Protein AF-A0A4S2RFU0-F1 (afdb_monomer_lite)

Sequence (76 aa):
MAPKKSPHPDSVAAAQQRLAAAKTRRDETKTQADCDFWNEVAAAIDGGELLQAQACEAIGYGREYVRRQLLEHKTD

pLDDT: mean 88.52, std 12.62, range [37.94, 97.06]

Radius of gyration: 21.13 Å; chains: 1; bounding box: 55×33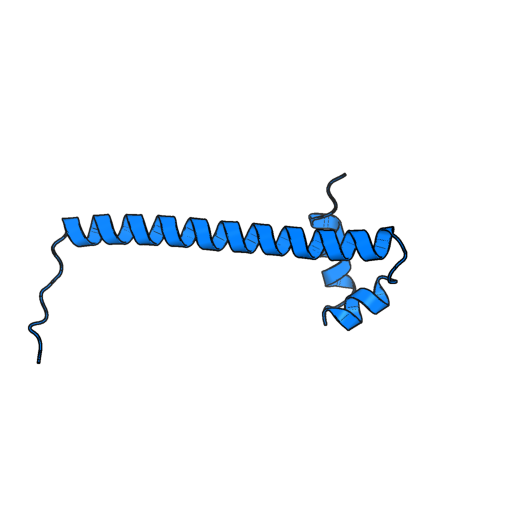×44 Å

Structure (mmCIF, N/CA/C/O backbone):
data_AF-A0A4S2RFU0-F1
#
_entry.id   AF-A0A4S2RFU0-F1
#
loop_
_atom_site.group_PDB
_atom_site.id
_atom_site.type_symbol
_atom_site.label_atom_id
_atom_site.label_alt_id
_atom_site.label_comp_id
_atom_site.label_asym_id
_atom_site.label_entity_id
_atom_site.label_seq_id
_atom_site.pdbx_PDB_ins_code
_atom_site.Cartn_x
_atom_site.Cartn_y
_atom_site.Cartn_z
_atom_site.occupancy
_atom_site.B_iso_or_equiv
_atom_site.auth_seq_id
_atom_site.auth_comp_id
_atom_site.auth_asym_id
_atom_site.auth_atom_id
_atom_site.pdbx_PDB_model_num
ATOM 1 N N . MET A 1 1 ? 37.589 -25.066 -12.301 1.00 37.94 1 MET A N 1
ATOM 2 C CA . MET A 1 1 ? 37.529 -23.590 -12.401 1.00 37.94 1 MET A CA 1
ATOM 3 C C . MET A 1 1 ? 36.988 -23.255 -13.785 1.00 37.94 1 MET A C 1
ATOM 5 O O . MET A 1 1 ? 37.667 -23.550 -14.757 1.00 37.94 1 MET A O 1
ATOM 9 N N . ALA A 1 2 ? 35.743 -22.786 -13.910 1.00 53.94 2 ALA A N 1
ATOM 10 C CA . ALA A 1 2 ? 35.195 -22.437 -15.225 1.00 53.94 2 ALA A CA 1
ATOM 11 C C . ALA A 1 2 ? 35.904 -21.178 -15.764 1.00 53.94 2 ALA A C 1
ATOM 13 O O . ALA A 1 2 ? 36.179 -20.273 -14.970 1.00 53.94 2 ALA A O 1
ATOM 14 N N . PRO A 1 3 ? 36.221 -21.091 -17.070 1.00 54.81 3 PRO A N 1
ATOM 15 C CA . PRO A 1 3 ? 36.838 -19.893 -17.622 1.00 54.81 3 PRO A CA 1
ATOM 16 C C . PRO A 1 3 ? 35.880 -18.711 -17.448 1.00 54.81 3 PRO A C 1
ATOM 18 O O . PRO A 1 3 ? 34.728 -18.766 -17.884 1.00 54.81 3 PRO A O 1
ATOM 21 N N . LYS A 1 4 ? 36.361 -17.642 -16.802 1.00 62.56 4 LYS A N 1
ATOM 22 C CA . LYS A 1 4 ? 35.678 -16.346 -16.689 1.00 62.56 4 LYS A CA 1
ATOM 23 C C . LYS A 1 4 ? 35.569 -15.755 -18.102 1.00 62.56 4 LYS A C 1
ATOM 25 O O . LYS A 1 4 ? 36.443 -15.022 -18.548 1.00 62.56 4 LYS A O 1
ATOM 30 N N . LYS A 1 5 ? 34.539 -16.146 -18.853 1.00 67.12 5 LYS A N 1
ATOM 31 C CA . LYS A 1 5 ? 34.222 -15.525 -20.141 1.00 67.12 5 LYS A CA 1
ATOM 32 C C . LYS A 1 5 ? 33.642 -14.147 -19.852 1.00 67.12 5 LYS A C 1
ATOM 34 O O . LYS A 1 5 ? 32.584 -14.046 -19.233 1.00 67.12 5 LYS A O 1
ATOM 39 N N . SER A 1 6 ? 34.342 -13.102 -20.284 1.00 69.56 6 SER A N 1
ATOM 40 C CA . SER A 1 6 ? 33.778 -11.755 -20.319 1.00 69.56 6 SER A CA 1
ATOM 41 C C . SER A 1 6 ? 32.529 -11.780 -21.207 1.00 69.56 6 SER A C 1
ATOM 43 O O . SER A 1 6 ? 32.586 -12.331 -22.310 1.00 69.56 6 SER A O 1
ATOM 45 N N . PRO A 1 7 ? 31.386 -11.269 -20.731 1.00 74.44 7 PRO A N 1
ATOM 46 C CA . PRO A 1 7 ? 30.149 -11.332 -21.489 1.00 74.44 7 PRO A CA 1
ATOM 47 C C . PRO A 1 7 ? 30.241 -10.432 -22.728 1.00 74.44 7 PRO A C 1
ATOM 49 O O . PRO A 1 7 ? 30.801 -9.339 -22.674 1.00 74.44 7 PRO A O 1
ATOM 52 N N . HIS A 1 8 ? 29.693 -10.906 -23.848 1.00 76.88 8 HIS A N 1
ATOM 53 C CA . HIS A 1 8 ? 29.612 -10.121 -25.079 1.00 76.88 8 HIS A CA 1
ATOM 54 C C . HIS A 1 8 ? 28.743 -8.872 -24.841 1.00 76.88 8 HIS A C 1
ATOM 56 O O . HIS A 1 8 ? 27.679 -9.017 -24.229 1.00 76.88 8 HIS A O 1
ATOM 62 N N . PRO A 1 9 ? 29.139 -7.674 -25.310 1.00 78.44 9 PRO A N 1
ATOM 63 C CA . PRO A 1 9 ? 28.426 -6.424 -25.029 1.00 78.44 9 PRO A CA 1
ATOM 64 C C . PRO A 1 9 ? 26.938 -6.469 -25.414 1.00 78.44 9 PRO A C 1
ATOM 66 O O . PRO A 1 9 ? 26.099 -6.095 -24.598 1.00 78.44 9 PRO A O 1
ATOM 69 N N . ASP A 1 10 ? 26.582 -7.029 -26.575 1.00 75.50 10 ASP A N 1
ATOM 70 C CA . ASP A 1 10 ? 25.175 -7.229 -26.972 1.00 75.50 10 ASP A CA 1
ATOM 71 C C . ASP A 1 10 ? 24.387 -8.127 -26.008 1.00 75.50 10 ASP A C 1
ATOM 73 O O . ASP A 1 10 ? 23.243 -7.832 -25.657 1.00 75.50 10 ASP A O 1
ATOM 77 N N . SER A 1 11 ? 25.008 -9.199 -25.508 1.00 83.00 11 SER A N 1
ATOM 78 C CA . SER A 1 11 ? 24.384 -10.083 -24.518 1.00 83.00 11 SER A CA 1
ATOM 79 C C . SER A 1 11 ? 24.187 -9.379 -23.174 1.00 83.00 11 SER A C 1
ATOM 81 O O . SER A 1 11 ? 23.203 -9.651 -22.484 1.00 83.00 11 SER A O 1
ATOM 83 N N . VAL A 1 12 ? 25.093 -8.464 -22.805 1.00 89.19 12 VAL A N 1
ATOM 84 C CA . VAL A 1 12 ? 24.960 -7.628 -21.602 1.00 89.19 12 VAL A CA 1
ATOM 85 C C . VAL A 1 12 ? 23.809 -6.642 -21.763 1.00 89.19 12 VAL A C 1
ATOM 87 O O . VAL A 1 12 ? 22.949 -6.595 -20.887 1.00 89.19 12 VAL A O 1
ATOM 90 N N . ALA A 1 13 ? 23.743 -5.911 -22.878 1.00 89.06 13 ALA A N 1
ATOM 91 C CA . ALA A 1 13 ? 22.681 -4.938 -23.131 1.00 89.06 13 ALA A CA 1
ATOM 92 C C . ALA A 1 13 ? 21.292 -5.602 -23.131 1.00 89.06 13 ALA A C 1
ATOM 94 O O . ALA A 1 13 ? 20.388 -5.166 -22.413 1.00 89.06 13 ALA A O 1
ATOM 95 N N . ALA A 1 14 ? 21.142 -6.730 -23.832 1.00 90.38 14 ALA A N 1
ATOM 96 C CA . ALA A 1 14 ? 19.894 -7.492 -23.851 1.00 90.38 14 ALA A CA 1
ATOM 97 C C . ALA A 1 14 ? 19.531 -8.082 -22.474 1.00 90.38 14 ALA A C 1
ATOM 99 O O . ALA A 1 14 ? 18.354 -8.230 -22.137 1.00 90.38 14 ALA A O 1
ATOM 100 N N . ALA A 1 15 ? 20.516 -8.462 -21.652 1.00 91.94 15 ALA A N 1
ATOM 101 C CA . ALA A 1 15 ? 20.264 -8.896 -20.277 1.00 91.94 15 ALA A CA 1
ATOM 102 C C . ALA A 1 15 ? 19.823 -7.728 -19.384 1.00 91.94 15 ALA A C 1
ATOM 104 O O . ALA A 1 15 ? 18.854 -7.869 -18.644 1.00 91.94 15 ALA A O 1
ATOM 105 N N . GLN A 1 16 ? 20.474 -6.569 -19.489 1.00 94.69 16 GLN A N 1
ATOM 106 C CA . GLN A 1 16 ? 20.122 -5.368 -18.731 1.00 94.69 16 GLN A CA 1
ATOM 107 C C . GLN A 1 16 ? 18.701 -4.893 -19.038 1.00 94.69 16 GLN A C 1
ATOM 109 O O . GLN A 1 16 ? 17.950 -4.620 -18.107 1.00 94.69 16 GLN A O 1
ATOM 114 N N . GLN A 1 17 ? 18.294 -4.872 -20.310 1.00 94.88 17 GLN A N 1
ATOM 115 C CA . GLN A 1 17 ? 16.926 -4.509 -20.699 1.00 94.88 17 GLN A CA 1
ATOM 116 C C . GLN A 1 17 ? 15.882 -5.458 -20.096 1.00 94.88 17 GLN A C 1
ATOM 118 O O . GLN A 1 17 ? 14.885 -5.008 -19.531 1.00 94.88 17 GLN A O 1
ATOM 123 N N . ARG A 1 18 ? 16.130 -6.775 -20.146 1.00 94.69 18 ARG A N 1
ATOM 124 C CA . ARG A 1 18 ? 15.238 -7.773 -19.531 1.00 94.69 18 ARG A CA 1
ATOM 125 C C . ARG A 1 18 ? 15.151 -7.613 -18.016 1.00 94.69 18 ARG A C 1
ATOM 127 O O . ARG A 1 18 ? 14.063 -7.712 -17.458 1.00 94.69 18 ARG A O 1
ATOM 134 N N . LEU A 1 19 ? 16.278 -7.354 -17.353 1.00 95.88 19 LEU A N 1
ATOM 135 C CA . LEU A 1 19 ? 16.314 -7.128 -15.907 1.00 95.88 19 LEU A CA 1
ATOM 136 C C . LEU A 1 19 ? 15.618 -5.821 -15.513 1.00 95.88 19 LEU A C 1
ATOM 138 O O . LEU A 1 19 ? 14.911 -5.803 -14.510 1.00 95.88 19 LEU A O 1
ATOM 142 N N . ALA A 1 20 ? 15.765 -4.757 -16.305 1.00 96.62 20 ALA A N 1
ATOM 143 C CA . ALA A 1 20 ? 15.057 -3.500 -16.092 1.00 96.62 20 ALA A CA 1
ATOM 144 C C . ALA A 1 20 ? 13.538 -3.702 -16.194 1.00 96.62 20 ALA A C 1
ATOM 146 O O . ALA A 1 20 ? 12.822 -3.347 -15.265 1.00 96.62 20 ALA A O 1
ATOM 147 N N . ALA A 1 21 ? 13.057 -4.374 -17.245 1.00 95.06 21 ALA A N 1
ATOM 148 C CA . ALA A 1 21 ? 11.636 -4.691 -17.399 1.00 95.06 21 ALA A CA 1
ATOM 149 C C . ALA A 1 21 ? 11.105 -5.584 -16.262 1.00 95.06 21 ALA A C 1
ATOM 151 O O . ALA A 1 21 ? 10.024 -5.341 -15.728 1.00 95.06 21 ALA A O 1
ATOM 152 N N . ALA A 1 22 ? 11.876 -6.596 -15.846 1.00 94.94 22 ALA A N 1
ATOM 153 C CA . ALA A 1 22 ? 11.514 -7.447 -14.713 1.00 94.94 22 ALA A CA 1
ATOM 154 C C . ALA A 1 22 ? 11.441 -6.659 -13.395 1.00 94.94 22 ALA A C 1
ATOM 156 O O . ALA A 1 22 ? 10.558 -6.914 -12.575 1.00 94.94 22 ALA A O 1
ATOM 157 N N . LYS A 1 23 ? 12.344 -5.691 -13.195 1.00 96.00 23 LYS A N 1
ATOM 158 C CA . LYS A 1 23 ? 12.314 -4.790 -12.043 1.00 96.00 23 LYS A CA 1
ATOM 159 C C . LYS A 1 23 ? 11.078 -3.896 -12.073 1.00 96.00 23 LYS A C 1
ATOM 161 O O . LYS A 1 23 ? 10.373 -3.871 -11.072 1.00 96.00 23 LYS A O 1
ATOM 166 N N . THR A 1 24 ? 10.795 -3.239 -13.198 1.00 97.06 24 THR A N 1
ATOM 167 C CA . THR A 1 24 ? 9.594 -2.407 -13.364 1.00 97.06 24 THR A CA 1
ATOM 168 C C . THR A 1 24 ? 8.343 -3.198 -13.013 1.00 97.06 24 THR A C 1
ATOM 170 O O . THR A 1 24 ? 7.616 -2.798 -12.114 1.00 97.06 24 THR A O 1
ATOM 173 N N . ARG A 1 25 ? 8.183 -4.397 -13.585 1.00 94.94 25 ARG A N 1
ATOM 174 C CA . ARG A 1 25 ? 7.040 -5.264 -13.283 1.00 94.94 25 ARG A CA 1
ATOM 175 C C . ARG A 1 25 ? 6.932 -5.614 -11.802 1.00 94.94 25 ARG A C 1
ATOM 177 O O . ARG A 1 25 ? 5.844 -5.597 -11.240 1.00 94.94 25 ARG A O 1
ATOM 184 N N . ARG A 1 26 ? 8.054 -5.957 -11.160 1.00 95.00 26 ARG A N 1
ATOM 185 C CA . ARG A 1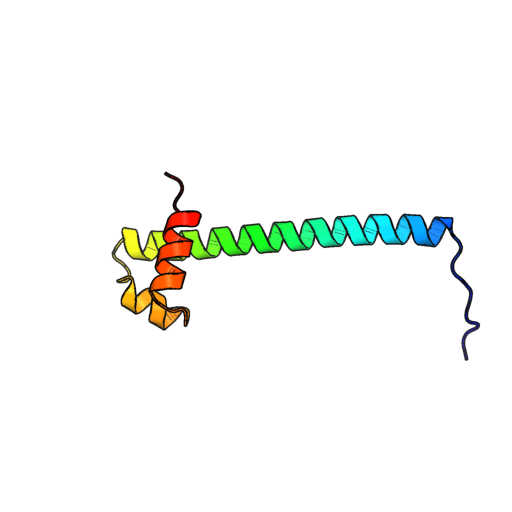 26 ? 8.079 -6.254 -9.722 1.00 95.00 26 ARG A CA 1
ATOM 186 C C . ARG A 1 26 ? 7.643 -5.041 -8.907 1.00 95.00 26 ARG A C 1
ATOM 188 O O . ARG A 1 26 ? 6.882 -5.208 -7.961 1.00 95.00 26 ARG A O 1
ATOM 195 N N . ASP A 1 27 ? 8.164 -3.865 -9.230 1.00 96.31 27 ASP A N 1
ATOM 196 C CA . ASP A 1 27 ? 7.850 -2.635 -8.510 1.00 96.31 27 ASP A CA 1
ATOM 197 C C . ASP A 1 27 ? 6.369 -2.259 -8.712 1.00 96.31 27 ASP A C 1
ATOM 199 O O . ASP A 1 27 ? 5.692 -1.995 -7.726 1.00 96.31 27 ASP A O 1
ATOM 203 N N . GLU A 1 28 ? 5.823 -2.391 -9.927 1.00 93.31 28 GLU A N 1
ATOM 204 C CA . GLU A 1 28 ? 4.387 -2.222 -10.210 1.00 93.31 28 GLU A CA 1
ATOM 205 C C . GLU A 1 28 ? 3.518 -3.203 -9.413 1.00 93.31 28 GLU A C 1
ATOM 207 O O . GLU A 1 28 ? 2.555 -2.796 -8.773 1.00 93.31 28 GLU A O 1
ATOM 212 N N . THR A 1 29 ? 3.867 -4.495 -9.393 1.00 95.06 29 THR A N 1
ATOM 213 C CA . THR A 1 29 ? 3.129 -5.499 -8.606 1.00 95.06 29 THR A CA 1
ATOM 214 C C . THR A 1 29 ? 3.182 -5.201 -7.111 1.00 95.06 29 THR A C 1
ATOM 216 O O . THR A 1 29 ? 2.194 -5.406 -6.414 1.00 95.06 29 THR A O 1
ATOM 219 N N . LYS A 1 30 ? 4.316 -4.705 -6.604 1.00 94.31 30 LYS A N 1
ATOM 220 C CA . LYS A 1 30 ? 4.421 -4.281 -5.205 1.00 94.31 30 LYS A CA 1
ATOM 221 C C . LYS A 1 30 ? 3.521 -3.087 -4.915 1.00 94.31 30 LYS A C 1
ATOM 223 O O . LYS A 1 30 ? 2.853 -3.104 -3.894 1.00 94.31 30 LYS A O 1
ATOM 228 N N . THR A 1 31 ? 3.508 -2.085 -5.791 1.00 92.00 31 THR A N 1
ATOM 229 C CA . THR A 1 31 ? 2.626 -0.921 -5.648 1.00 92.00 31 THR A CA 1
ATOM 230 C C . THR A 1 31 ? 1.160 -1.333 -5.693 1.00 92.00 31 THR A C 1
ATOM 232 O O . THR A 1 31 ? 0.393 -0.886 -4.853 1.00 92.00 31 THR A O 1
ATOM 235 N N . GLN A 1 32 ? 0.775 -2.225 -6.609 1.00 93.00 32 GLN A N 1
ATOM 236 C CA . GLN A 1 32 ? -0.597 -2.726 -6.676 1.00 93.00 32 GLN A CA 1
ATOM 237 C C . GLN A 1 32 ? -0.988 -3.462 -5.391 1.00 93.00 32 GLN A C 1
ATOM 239 O O . GLN A 1 32 ? -2.019 -3.152 -4.812 1.00 93.00 32 GLN A O 1
ATOM 244 N N . ALA A 1 33 ? -0.137 -4.372 -4.910 1.00 94.56 33 ALA A N 1
ATOM 245 C CA . ALA A 1 33 ? -0.394 -5.101 -3.672 1.00 94.56 33 ALA A CA 1
ATOM 246 C C . ALA A 1 33 ? -0.489 -4.172 -2.448 1.00 94.56 33 ALA A C 1
ATOM 248 O O . ALA A 1 33 ? -1.279 -4.433 -1.547 1.00 94.56 33 ALA A O 1
ATOM 249 N N . ASP A 1 34 ? 0.300 -3.096 -2.417 1.00 93.44 34 ASP A N 1
ATOM 250 C CA . ASP A 1 34 ? 0.233 -2.073 -1.369 1.00 93.44 34 ASP A CA 1
ATOM 251 C C . ASP A 1 34 ? -1.097 -1.303 -1.427 1.00 93.44 34 ASP A C 1
ATOM 253 O O . ASP A 1 34 ? -1.779 -1.166 -0.414 1.00 93.44 34 ASP A O 1
ATOM 257 N N . CYS A 1 35 ? -1.532 -0.900 -2.625 1.00 92.56 35 CYS A N 1
ATOM 258 C CA . CYS A 1 35 ? -2.845 -0.288 -2.826 1.00 92.56 35 CYS A CA 1
ATOM 259 C C . CYS A 1 35 ? -3.994 -1.214 -2.412 1.00 92.56 35 CYS A C 1
ATOM 261 O O . CYS A 1 35 ? -4.900 -0.775 -1.708 1.00 92.56 35 CYS A O 1
ATOM 263 N N . ASP A 1 36 ? -3.958 -2.478 -2.836 1.00 94.56 36 ASP A N 1
ATOM 264 C CA . ASP A 1 36 ? -4.990 -3.466 -2.512 1.00 94.56 36 ASP A CA 1
ATOM 265 C C . ASP A 1 36 ? -5.079 -3.671 -0.996 1.00 94.56 36 ASP A C 1
ATOM 267 O O . ASP A 1 36 ? -6.167 -3.605 -0.427 1.00 94.56 36 ASP A O 1
ATOM 271 N N . PHE A 1 37 ? -3.930 -3.795 -0.326 1.00 95.56 37 PHE A N 1
ATOM 272 C CA . PHE A 1 37 ? -3.857 -3.895 1.128 1.00 95.56 37 PHE A CA 1
ATOM 273 C C . PHE A 1 37 ? -4.524 -2.701 1.828 1.00 95.56 37 PHE A C 1
ATOM 275 O O . PHE A 1 37 ? -5.365 -2.890 2.707 1.00 95.56 37 PHE A O 1
ATOM 282 N N . TRP A 1 38 ? -4.195 -1.464 1.443 1.00 95.12 38 TRP A N 1
ATOM 283 C CA . TRP A 1 38 ? -4.792 -0.285 2.079 1.00 95.12 38 TRP A CA 1
ATOM 284 C C . TRP A 1 38 ? -6.278 -0.120 1.768 1.00 95.12 38 TRP A C 1
ATOM 286 O O . TRP A 1 38 ? -7.021 0.356 2.629 1.00 95.12 38 TRP A O 1
ATOM 296 N N . ASN A 1 39 ? -6.727 -0.558 0.591 1.00 94.25 39 ASN A N 1
ATOM 297 C CA . ASN A 1 39 ? -8.144 -0.603 0.247 1.00 94.25 39 ASN A CA 1
ATOM 298 C C . ASN A 1 39 ? -8.911 -1.595 1.129 1.00 94.25 39 ASN A C 1
ATOM 300 O O . ASN A 1 39 ? -9.994 -1.261 1.603 1.00 94.25 39 ASN A O 1
ATOM 304 N N . GLU A 1 40 ? -8.349 -2.774 1.413 1.00 95.44 40 GLU A N 1
ATOM 305 C CA . GLU A 1 40 ? -8.953 -3.730 2.351 1.00 95.44 40 GLU A CA 1
ATOM 306 C C . GLU A 1 40 ? -9.028 -3.158 3.774 1.00 95.44 40 GLU A C 1
ATOM 308 O O . GLU A 1 40 ? -10.068 -3.249 4.428 1.00 95.44 40 GLU A O 1
ATOM 313 N N . VAL A 1 41 ? -7.962 -2.495 4.242 1.00 94.56 41 VAL A N 1
ATOM 314 C CA . VAL A 1 41 ? -7.964 -1.825 5.555 1.00 94.56 41 VAL A CA 1
ATOM 315 C C . VAL A 1 41 ? -9.026 -0.722 5.608 1.00 94.56 41 VAL A C 1
ATOM 317 O O . VAL A 1 41 ? -9.734 -0.601 6.609 1.00 94.56 41 VAL A O 1
ATOM 320 N N . ALA A 1 42 ? -9.158 0.079 4.547 1.00 94.06 42 ALA A N 1
ATOM 321 C CA . ALA A 1 42 ? -10.179 1.118 4.455 1.00 94.06 42 ALA A CA 1
ATOM 322 C C . ALA A 1 42 ? -11.589 0.516 4.479 1.00 94.06 42 ALA A C 1
ATOM 324 O O . ALA A 1 42 ? -12.412 0.940 5.288 1.00 94.06 42 ALA A O 1
ATOM 325 N N . ALA A 1 43 ? -11.835 -0.514 3.665 1.00 94.38 43 ALA A N 1
ATOM 326 C CA . ALA A 1 43 ? -13.121 -1.196 3.579 1.00 94.38 43 ALA A CA 1
ATOM 327 C C . ALA A 1 43 ? -13.547 -1.800 4.925 1.00 94.38 43 ALA A C 1
ATOM 329 O O . ALA A 1 43 ? -14.692 -1.613 5.329 1.00 94.38 43 ALA A O 1
ATOM 330 N N . ALA A 1 44 ? -12.628 -2.431 5.663 1.00 95.25 44 ALA A N 1
ATOM 331 C CA . ALA A 1 44 ? -12.918 -2.981 6.988 1.00 95.25 44 ALA A CA 1
ATOM 332 C C . ALA A 1 44 ? -13.294 -1.892 8.013 1.00 95.25 44 ALA A C 1
ATOM 334 O O . ALA A 1 44 ? -14.134 -2.112 8.890 1.00 95.25 44 ALA A O 1
ATOM 335 N N . ILE A 1 45 ? -12.690 -0.702 7.911 1.00 93.88 45 ILE A N 1
ATOM 336 C CA . ILE A 1 45 ? -13.008 0.434 8.787 1.00 93.88 45 ILE A CA 1
ATOM 337 C C . ILE A 1 45 ? -14.345 1.073 8.395 1.00 93.88 45 ILE A C 1
ATOM 339 O O . ILE A 1 45 ? -15.189 1.307 9.259 1.00 93.88 45 ILE A O 1
ATOM 343 N N . ASP A 1 46 ? -14.552 1.351 7.108 1.00 92.69 46 ASP A N 1
ATOM 344 C CA . ASP A 1 46 ? -15.769 1.992 6.598 1.00 92.69 46 ASP A CA 1
ATOM 345 C C . ASP A 1 46 ? -16.998 1.078 6.703 1.00 92.69 46 ASP A C 1
ATOM 347 O O . ASP A 1 46 ? -18.102 1.549 6.976 1.00 92.69 46 ASP A O 1
ATOM 351 N N . GLY A 1 47 ? -16.802 -0.235 6.555 1.00 93.31 47 GLY A N 1
ATOM 352 C CA . GLY A 1 47 ? -17.817 -1.263 6.787 1.00 93.31 47 GLY A CA 1
ATOM 353 C C . GLY A 1 47 ? -18.144 -1.488 8.266 1.00 93.31 47 GLY A C 1
ATOM 354 O O . GLY A 1 47 ? -19.103 -2.192 8.580 1.00 93.31 47 GLY A O 1
ATOM 355 N N . GLY A 1 48 ? -17.380 -0.885 9.183 1.00 93.50 48 GLY A N 1
ATOM 356 C CA . GLY A 1 48 ? -17.577 -1.018 10.625 1.00 93.50 48 GLY A CA 1
ATOM 357 C C . GLY A 1 48 ? -17.160 -2.376 11.198 1.00 93.50 48 GLY A C 1
ATOM 358 O O . GLY A 1 48 ? -17.534 -2.688 12.328 1.00 93.50 48 GLY A O 1
ATOM 359 N N . GLU A 1 49 ? -16.390 -3.177 10.455 1.00 94.69 49 GLU A N 1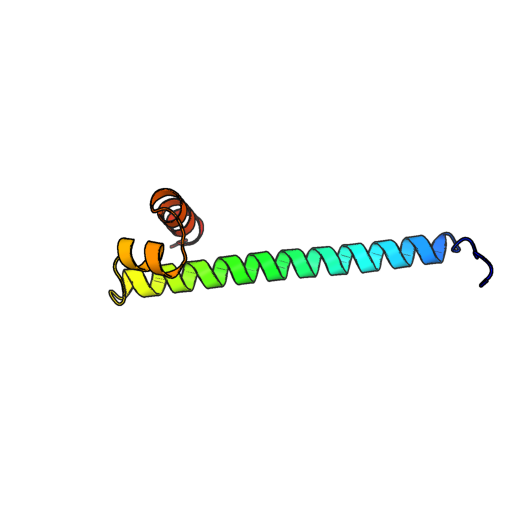
ATOM 360 C CA . GLU A 1 49 ? -15.851 -4.460 10.925 1.00 94.69 49 GLU A CA 1
ATOM 361 C C . GLU A 1 49 ? -14.770 -4.249 11.993 1.00 94.69 49 GLU A C 1
ATOM 363 O O . GLU A 1 49 ? -14.655 -5.033 12.937 1.00 94.69 49 GLU A O 1
ATOM 368 N N . LEU A 1 50 ? -13.994 -3.165 11.868 1.00 94.06 50 LEU A N 1
ATOM 369 C CA . LEU A 1 50 ? -12.933 -2.790 12.802 1.00 94.06 50 LEU A CA 1
ATOM 370 C C . LEU A 1 50 ? -12.889 -1.273 13.017 1.00 94.06 50 LEU A C 1
ATOM 372 O O . LEU A 1 50 ? -13.048 -0.480 12.094 1.00 94.06 50 LEU A O 1
ATOM 376 N N . LEU A 1 51 ? -12.565 -0.842 14.237 1.00 93.62 51 LEU A N 1
ATOM 377 C CA . LEU A 1 51 ? -12.150 0.539 14.483 1.00 93.62 51 LEU A CA 1
ATOM 378 C C . LEU A 1 51 ? -10.720 0.763 13.979 1.00 93.62 51 LEU A C 1
ATOM 380 O O . LEU A 1 51 ? -9.884 -0.138 14.024 1.00 93.62 51 LEU A O 1
ATOM 384 N N . GLN A 1 52 ? -10.382 2.008 13.628 1.00 91.75 52 GLN A N 1
ATOM 385 C CA . GLN A 1 52 ? -9.023 2.371 13.200 1.00 91.75 52 GLN A CA 1
ATOM 386 C C . GLN A 1 52 ? -7.944 1.913 14.199 1.00 91.75 52 GLN A C 1
ATOM 388 O O . GLN A 1 52 ? -6.874 1.484 13.783 1.00 91.75 52 GLN A O 1
ATOM 393 N N . ALA A 1 53 ? -8.212 1.988 15.508 1.00 93.50 53 ALA A N 1
ATOM 394 C CA . ALA A 1 53 ? -7.278 1.523 16.536 1.00 93.50 53 A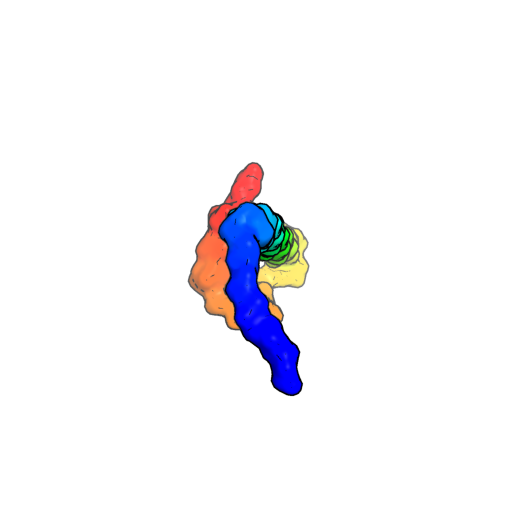LA A CA 1
ATOM 395 C C . ALA A 1 53 ? -7.012 0.011 16.434 1.00 93.50 53 ALA A C 1
ATOM 397 O O . ALA A 1 53 ? -5.858 -0.399 16.439 1.00 93.50 53 ALA A O 1
ATOM 398 N N . GLN A 1 54 ? -8.064 -0.788 16.238 1.00 95.31 54 GLN A N 1
ATOM 399 C CA . GLN A 1 54 ? -7.954 -2.240 16.082 1.00 95.31 54 GLN A CA 1
ATOM 400 C C . GLN A 1 54 ? -7.242 -2.602 14.777 1.00 95.31 54 GLN A C 1
ATOM 402 O O . GLN A 1 54 ? -6.409 -3.501 14.763 1.00 95.31 54 GLN A O 1
ATOM 407 N N . ALA A 1 55 ? -7.512 -1.862 13.695 1.00 94.38 55 ALA A N 1
ATOM 408 C CA . ALA A 1 55 ? -6.785 -2.020 12.442 1.00 94.38 55 ALA A CA 1
ATOM 409 C C . ALA A 1 55 ? -5.284 -1.744 12.630 1.00 94.38 55 ALA A C 1
ATOM 411 O O . ALA A 1 55 ? -4.470 -2.546 12.190 1.00 94.38 55 ALA A O 1
ATOM 412 N N . CYS A 1 56 ? -4.916 -0.668 13.343 1.00 95.75 56 CYS A N 1
ATOM 413 C CA . CYS A 1 56 ? -3.520 -0.337 13.665 1.00 95.75 56 CYS A CA 1
ATOM 414 C C . CYS A 1 56 ? -2.823 -1.462 14.443 1.00 95.75 56 CYS A C 1
ATOM 416 O O . CYS A 1 56 ? -1.694 -1.822 14.117 1.00 95.75 56 CYS A O 1
ATOM 418 N N . GLU A 1 57 ? -3.496 -2.026 15.449 1.00 95.12 57 GLU A N 1
ATOM 419 C CA . GLU A 1 57 ? -2.976 -3.151 16.232 1.00 95.12 57 GLU A CA 1
ATOM 420 C C . GLU A 1 57 ? -2.808 -4.415 15.379 1.00 95.12 57 GLU A C 1
ATOM 422 O O . GLU A 1 57 ? -1.774 -5.074 15.470 1.00 95.12 57 GLU A O 1
ATOM 427 N N . ALA A 1 58 ? -3.776 -4.724 14.509 1.00 95.50 58 ALA A N 1
ATOM 428 C CA . ALA A 1 58 ? -3.755 -5.916 13.661 1.00 95.50 58 ALA A CA 1
ATOM 429 C C . ALA A 1 58 ? -2.608 -5.908 12.638 1.00 95.50 58 ALA A C 1
ATOM 431 O O . ALA A 1 58 ? -2.002 -6.947 12.382 1.00 95.50 58 ALA A O 1
ATOM 432 N N . ILE A 1 59 ? -2.297 -4.740 12.070 1.00 94.69 59 ILE A N 1
ATOM 433 C CA . ILE A 1 59 ? -1.259 -4.587 11.036 1.00 94.69 59 ILE A CA 1
ATOM 434 C C . ILE A 1 59 ? 0.080 -4.084 11.595 1.00 94.69 59 ILE A C 1
ATOM 436 O O . ILE A 1 59 ? 1.057 -3.974 10.858 1.00 94.69 59 ILE A O 1
ATOM 440 N N . GLY A 1 60 ? 0.144 -3.77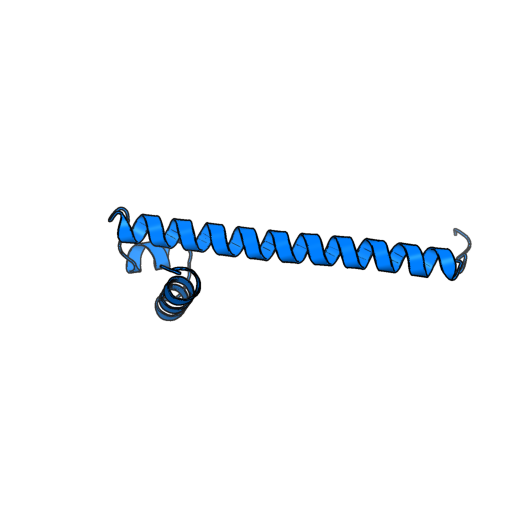3 12.894 1.00 95.62 60 GLY A N 1
ATOM 441 C CA . GLY A 1 60 ? 1.366 -3.342 13.578 1.00 95.62 60 GLY A CA 1
ATOM 442 C C . GLY A 1 60 ? 1.858 -1.942 13.197 1.00 95.62 60 GLY A C 1
ATOM 443 O O . GLY A 1 60 ? 3.034 -1.631 13.397 1.00 95.62 60 GLY A O 1
ATOM 444 N N . TYR A 1 61 ? 0.987 -1.088 12.655 1.00 94.62 61 TYR A N 1
ATOM 445 C CA . TYR A 1 61 ? 1.339 0.273 12.253 1.00 94.62 61 TYR A CA 1
ATOM 446 C C . TYR A 1 61 ? 0.825 1.325 13.236 1.00 94.62 61 TYR A C 1
ATOM 448 O O . TYR A 1 61 ? -0.224 1.189 13.859 1.00 94.62 61 TYR A O 1
ATOM 456 N N . GLY A 1 62 ? 1.559 2.434 13.342 1.00 95.00 62 GLY A N 1
ATOM 457 C CA . GLY A 1 62 ? 1.133 3.583 14.137 1.00 95.00 62 GLY A CA 1
ATOM 458 C C . GLY A 1 62 ? -0.069 4.305 13.520 1.00 95.00 62 GLY A C 1
ATOM 459 O O . GLY A 1 62 ? -0.187 4.418 12.299 1.00 95.00 62 GLY A O 1
ATOM 460 N N . ARG A 1 63 ? -0.928 4.878 14.371 1.00 93.25 63 ARG A N 1
ATOM 461 C CA . ARG A 1 63 ? -2.173 5.550 13.954 1.00 93.25 63 ARG A CA 1
ATOM 462 C C . ARG A 1 63 ? -1.968 6.657 12.921 1.00 93.25 63 ARG A C 1
ATOM 464 O O . ARG A 1 63 ? -2.779 6.793 12.010 1.00 93.25 63 ARG A O 1
ATOM 471 N N . GLU A 1 64 ? -0.908 7.453 13.053 1.00 94.38 64 GLU A N 1
ATOM 472 C CA . GLU A 1 64 ? -0.597 8.526 12.099 1.00 94.38 64 GLU A CA 1
ATOM 473 C C . GLU A 1 64 ? -0.220 7.985 10.720 1.00 94.38 64 GLU A C 1
ATOM 475 O O . GLU A 1 64 ? -0.663 8.532 9.711 1.00 94.38 64 GLU A O 1
ATOM 480 N N . TYR A 1 65 ? 0.545 6.890 10.678 1.00 94.31 65 TYR A N 1
ATOM 481 C CA . TYR A 1 65 ? 0.928 6.240 9.429 1.00 94.31 65 TYR A CA 1
ATOM 482 C C . TYR A 1 65 ? -0.299 5.652 8.732 1.00 94.31 65 TYR A C 1
ATOM 484 O O . TYR A 1 65 ? -0.561 5.995 7.585 1.00 94.31 65 TYR A O 1
ATOM 492 N N . VAL A 1 66 ? -1.119 4.888 9.462 1.00 93.50 66 VAL A N 1
ATOM 493 C CA . VAL A 1 66 ? -2.377 4.336 8.934 1.00 93.50 66 VAL A CA 1
ATOM 494 C C . VAL A 1 66 ? -3.295 5.448 8.441 1.00 93.50 66 VAL A C 1
ATOM 496 O O . VAL A 1 66 ? -3.821 5.368 7.342 1.00 93.50 66 VAL A O 1
ATOM 499 N N . ARG A 1 67 ? -3.462 6.531 9.210 1.00 92.94 67 ARG A N 1
ATOM 500 C CA . ARG A 1 67 ? -4.293 7.665 8.784 1.00 92.94 67 ARG A CA 1
ATOM 501 C C . ARG A 1 67 ? -3.793 8.282 7.478 1.00 92.94 67 ARG A C 1
ATOM 503 O O . ARG A 1 67 ? -4.616 8.629 6.640 1.00 92.94 67 ARG A O 1
ATOM 510 N N . ARG A 1 68 ? -2.477 8.455 7.320 1.00 94.19 68 ARG A N 1
ATOM 511 C CA . ARG A 1 68 ? -1.897 9.017 6.096 1.00 94.19 68 ARG A CA 1
ATOM 512 C C . ARG A 1 68 ? -2.141 8.094 4.905 1.00 94.19 68 ARG A C 1
ATOM 514 O O . ARG A 1 68 ? -2.647 8.563 3.900 1.00 94.19 68 ARG A O 1
ATOM 521 N N . GLN A 1 69 ? -1.874 6.801 5.060 1.00 94.12 69 GLN A N 1
ATOM 522 C CA . GLN A 1 69 ? -2.066 5.818 3.994 1.00 94.12 69 GLN A CA 1
ATOM 523 C C . GLN A 1 69 ? -3.541 5.700 3.602 1.00 94.12 69 GLN A C 1
ATOM 525 O O . GLN A 1 69 ? -3.868 5.728 2.424 1.00 94.12 69 GLN A O 1
ATOM 530 N N . LEU A 1 70 ? -4.456 5.713 4.574 1.00 91.69 70 LEU A N 1
ATOM 531 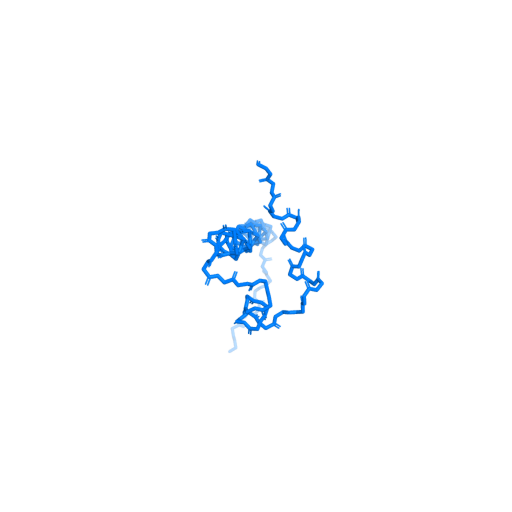C CA . LEU A 1 70 ? -5.884 5.786 4.279 1.00 91.69 70 LEU A CA 1
ATOM 532 C C . LEU A 1 70 ? -6.243 7.060 3.504 1.00 91.69 70 LEU A C 1
ATOM 534 O O . LEU A 1 70 ? -7.060 6.981 2.611 1.00 91.69 70 LEU A O 1
ATOM 538 N N . LEU A 1 71 ? -5.643 8.220 3.780 1.00 90.38 71 LEU A N 1
ATOM 539 C CA . LEU A 1 71 ? -5.900 9.434 2.988 1.00 90.38 71 LEU A CA 1
ATOM 540 C C . LEU A 1 71 ? -5.294 9.373 1.576 1.00 90.38 71 LEU A C 1
ATOM 542 O O . LEU A 1 71 ? -5.859 9.951 0.656 1.00 90.38 71 LEU A O 1
ATOM 546 N N . GLU A 1 72 ? -4.147 8.713 1.413 1.00 90.00 72 GLU A N 1
ATOM 547 C CA . GLU A 1 72 ? -3.455 8.573 0.124 1.00 90.00 72 GLU A CA 1
ATOM 548 C C . GLU A 1 72 ? -4.143 7.558 -0.801 1.00 90.00 72 GLU A C 1
ATOM 550 O O . GLU A 1 72 ? -4.210 7.779 -2.007 1.00 90.00 72 GLU A O 1
ATOM 555 N N . HIS A 1 73 ? -4.668 6.464 -0.243 1.00 85.06 73 HIS A N 1
ATOM 556 C CA . HIS A 1 73 ? -5.273 5.369 -1.006 1.00 85.06 73 HIS A CA 1
ATOM 557 C C . HIS A 1 73 ? -6.799 5.466 -1.119 1.00 85.06 73 HIS A C 1
ATOM 559 O O . HIS A 1 73 ? -7.366 4.952 -2.080 1.00 85.06 73 HIS A O 1
ATOM 565 N N . LYS A 1 74 ? -7.473 6.179 -0.206 1.00 71.75 74 LYS A N 1
ATOM 566 C CA . LYS A 1 74 ? -8.910 6.480 -0.293 1.00 71.75 74 LYS A CA 1
ATOM 567 C C . LYS A 1 74 ? -9.122 7.632 -1.272 1.00 71.75 74 LYS A C 1
ATOM 569 O O . LYS A 1 74 ? -9.376 8.771 -0.890 1.00 71.75 74 LYS A O 1
ATOM 574 N N . THR A 1 75 ? -8.927 7.329 -2.548 1.00 55.44 75 THR A N 1
ATOM 575 C CA . THR A 1 75 ? -9.424 8.174 -3.631 1.00 55.44 75 THR A CA 1
ATOM 576 C C . THR A 1 75 ? -10.911 7.861 -3.787 1.00 55.44 75 THR A C 1
ATOM 578 O O . THR A 1 75 ? -11.261 6.690 -3.903 1.00 55.44 75 THR A O 1
ATOM 581 N N . ASP A 1 76 ? -11.731 8.908 -3.679 1.00 47.28 76 ASP A N 1
ATOM 582 C CA . ASP A 1 76 ? -13.194 8.942 -3.863 1.00 47.28 76 ASP A CA 1
ATOM 583 C C . ASP A 1 76 ? -13.723 8.021 -4.979 1.00 47.28 76 ASP A C 1
ATOM 585 O O . ASP A 1 76 ? -13.123 8.020 -6.083 1.00 47.28 76 ASP A O 1
#

Secondary structure (DSSP, 8-state):
-----PPPHHHHHHHHHHHHHHHHHHHHHHHHHHHHHHHHHHHHHHTTSS-HHHHHHHHT--HHHHHHHHHHH---

Foldseek 3Di:
DDPPDDDDPVVVVVVVVVVVVVVVVVVVVVVVVLLVVLVVLLCCCVVVVDPLVVSCVVVVHDSVVNVVSNVVNPDD